Protein AF-A0A927LPN4-F1 (afdb_monomer_lite)

Sequence (114 aa):
MASPREDLLEKALLQQLHPLIQSTLQSIYQESLSQYDCAHILSINERITSSNQDIKASPVDAIHGQAYFELIVGVRRSGGEYIELTFINDTASGQYDLKTYKQSMAP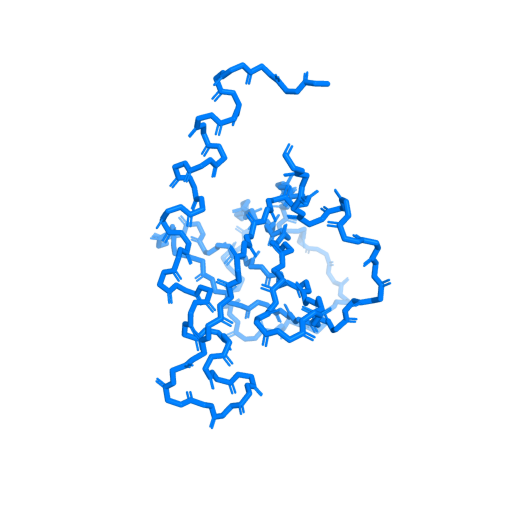KELFCPE

Secondary structure (DSSP, 8-state):
---HHHHHHHHHHHHHHHHHHHHHHHHHHT-SS--EEEEEEEEEEEEE----S-S---SS---TT-EEEEEEEEEEETTS-EEEEEEEE-TTT--EEEEEEEEE---HHHH---

Radius of gyration: 15.28 Å; chains: 1; bounding box: 44×24×36 Å

Foldseek 3Di:
DDDPVVVVVFVVVCVVCVVVVQVVQCVVVVHPGWDFPFKGWLDKDKDWDDPDDDDDDDPPDPPHGDIKIWTWMWTHTPVGWIKIWIWIDDPVVRDIDTPDMDTDPDDPCSTDND

Structure (mmCIF, N/CA/C/O backbone):
data_AF-A0A927LPN4-F1
#
_entry.id   AF-A0A927LPN4-F1
#
loop_
_atom_site.group_PDB
_atom_site.id
_atom_site.type_symbol
_atom_site.label_atom_id
_atom_site.label_alt_id
_atom_site.label_comp_id
_atom_site.label_asym_id
_atom_site.label_entity_id
_atom_site.label_seq_id
_atom_site.pdbx_PDB_ins_code
_atom_site.Cartn_x
_atom_site.Cartn_y
_atom_site.Cartn_z
_atom_site.occupancy
_atom_site.B_iso_or_equiv
_atom_site.auth_seq_id
_atom_site.auth_comp_id
_atom_site.auth_asym_id
_atom_site.auth_atom_id
_atom_site.pdbx_PDB_model_num
ATOM 1 N N . MET A 1 1 ? -9.611 11.405 -14.741 1.00 51.97 1 MET A N 1
ATOM 2 C CA . MET A 1 1 ? -10.161 10.037 -14.752 1.00 51.97 1 MET A CA 1
ATOM 3 C C . MET A 1 1 ? -9.103 9.164 -15.389 1.00 51.97 1 MET A C 1
ATOM 5 O O . MET A 1 1 ? -8.718 9.467 -16.514 1.00 51.97 1 MET A O 1
ATOM 9 N N . ALA A 1 2 ? -8.554 8.214 -14.632 1.00 63.06 2 ALA A N 1
ATOM 10 C CA . ALA A 1 2 ? -7.564 7.273 -15.142 1.00 63.06 2 ALA A CA 1
ATOM 11 C C . ALA A 1 2 ? -8.184 6.417 -16.256 1.00 63.06 2 ALA A C 1
ATOM 13 O O . ALA A 1 2 ? -9.405 6.259 -16.339 1.00 63.06 2 ALA A O 1
ATOM 14 N N . SER A 1 3 ? -7.356 5.919 -17.167 1.00 83.50 3 SER A N 1
ATOM 15 C CA . SER A 1 3 ? -7.813 4.980 -18.183 1.00 83.50 3 SER A CA 1
A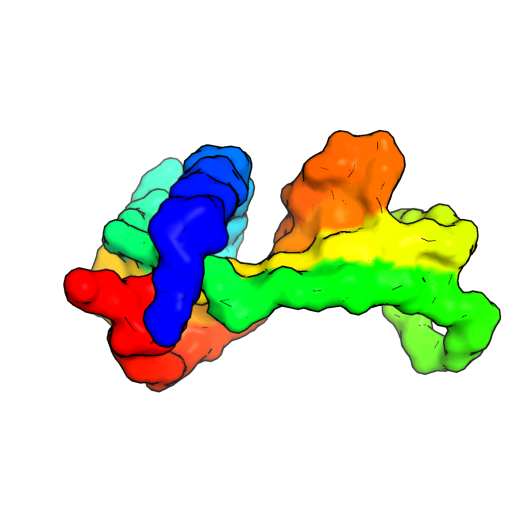TOM 16 C C . SER A 1 3 ? -8.172 3.632 -17.535 1.00 83.50 3 SER A C 1
ATOM 18 O O . SER A 1 3 ? -7.535 3.234 -16.560 1.00 83.50 3 SER A O 1
ATOM 20 N N . PRO A 1 4 ? -9.101 2.847 -18.115 1.00 85.25 4 PRO A N 1
ATOM 21 C CA . PRO A 1 4 ? -9.446 1.518 -17.595 1.00 85.25 4 PRO A CA 1
ATOM 22 C C . PRO A 1 4 ? -8.240 0.580 -17.427 1.00 85.25 4 PRO A C 1
ATOM 24 O O . PRO A 1 4 ? -8.261 -0.345 -16.620 1.00 85.25 4 PRO A O 1
ATOM 27 N N . ARG A 1 5 ? -7.175 0.805 -18.207 1.00 86.62 5 ARG A N 1
ATOM 28 C CA . ARG A 1 5 ? -5.915 0.069 -18.096 1.00 86.62 5 ARG A CA 1
ATOM 29 C C . ARG A 1 5 ? -5.135 0.459 -16.842 1.00 86.62 5 ARG A C 1
ATOM 31 O O . ARG A 1 5 ? -4.594 -0.424 -16.188 1.00 86.62 5 ARG A O 1
ATOM 38 N N . GLU A 1 6 ? -5.050 1.748 -16.534 1.00 84.56 6 GLU A N 1
ATOM 39 C CA . GLU A 1 6 ? -4.363 2.246 -15.338 1.00 84.56 6 GLU A CA 1
ATOM 40 C C . GLU A 1 6 ? -5.072 1.770 -14.069 1.00 84.56 6 GLU A C 1
ATOM 42 O O . GLU A 1 6 ? -4.401 1.267 -13.176 1.00 84.56 6 GLU A O 1
ATOM 47 N N . ASP A 1 7 ? -6.409 1.774 -14.046 1.00 85.69 7 ASP A N 1
ATOM 48 C CA . ASP A 1 7 ? -7.186 1.231 -12.920 1.00 85.69 7 ASP A CA 1
ATOM 49 C C . ASP A 1 7 ? -6.910 -0.263 -12.685 1.00 85.69 7 ASP A C 1
ATOM 51 O O . ASP A 1 7 ? -6.802 -0.727 -11.548 1.00 85.69 7 ASP A O 1
ATOM 55 N N . LEU A 1 8 ? -6.807 -1.051 -13.761 1.00 88.31 8 LEU A N 1
ATOM 56 C CA . LEU A 1 8 ? -6.480 -2.476 -13.665 1.00 88.31 8 LEU A CA 1
ATOM 57 C C . LEU A 1 8 ? -5.052 -2.699 -13.161 1.00 88.31 8 LEU A C 1
ATOM 59 O O . LEU A 1 8 ? -4.830 -3.601 -12.354 1.00 88.31 8 LEU A O 1
ATOM 63 N N . LEU A 1 9 ? -4.098 -1.884 -13.620 1.00 89.38 9 LEU A N 1
ATOM 64 C CA . LEU A 1 9 ? -2.709 -1.946 -13.166 1.00 89.38 9 LEU A CA 1
ATOM 65 C C . LEU A 1 9 ? -2.593 -1.568 -11.691 1.00 89.38 9 LEU A C 1
ATOM 67 O O . LEU A 1 9 ? -1.919 -2.267 -10.939 1.00 89.38 9 LEU A O 1
ATOM 71 N N . GLU A 1 10 ? -3.288 -0.515 -11.266 1.00 89.31 10 GLU A N 1
ATOM 72 C CA . GLU A 1 10 ? -3.307 -0.093 -9.871 1.00 89.31 10 GLU A CA 1
ATOM 73 C C . GLU A 1 10 ? -3.892 -1.186 -8.970 1.00 89.31 10 GLU A C 1
ATOM 75 O O . GLU A 1 10 ? -3.276 -1.569 -7.976 1.00 89.31 10 GLU A O 1
ATOM 80 N N . LYS A 1 11 ? -5.040 -1.765 -9.349 1.00 89.62 11 LYS A N 1
ATOM 81 C CA . LYS A 1 11 ? -5.662 -2.871 -8.606 1.00 89.62 11 LYS A CA 1
ATOM 82 C C . LYS A 1 11 ? -4.752 -4.092 -8.519 1.00 89.62 11 LYS A C 1
ATOM 84 O O . LYS A 1 11 ? -4.659 -4.693 -7.452 1.00 89.62 11 LYS A O 1
ATOM 89 N N . ALA A 1 12 ? -4.075 -4.452 -9.608 1.00 91.12 12 ALA A N 1
ATOM 90 C CA . ALA A 1 12 ? -3.123 -5.561 -9.612 1.00 91.12 12 ALA A CA 1
ATOM 91 C C . ALA A 1 12 ? -1.931 -5.288 -8.679 1.00 91.12 12 ALA A C 1
ATOM 93 O O . ALA A 1 12 ? -1.523 -6.168 -7.921 1.00 91.12 12 ALA A O 1
ATOM 94 N N . LEU A 1 13 ? -1.411 -4.059 -8.679 1.00 90.19 13 LEU A N 1
ATOM 95 C CA . LEU A 1 13 ? -0.313 -3.660 -7.803 1.00 90.19 13 LEU A CA 1
ATOM 96 C C . LEU A 1 13 ? -0.740 -3.642 -6.328 1.00 90.19 13 LEU A C 1
ATOM 98 O O . LEU A 1 13 ? -0.034 -4.172 -5.474 1.00 90.19 13 LEU A O 1
ATOM 102 N N . LEU A 1 14 ? -1.934 -3.134 -6.018 1.00 91.81 14 LEU A N 1
ATOM 103 C CA . LEU A 1 14 ? -2.501 -3.191 -4.668 1.00 91.81 14 LEU A CA 1
ATOM 104 C C . LEU A 1 14 ? -2.742 -4.629 -4.193 1.00 91.81 14 LEU A C 1
ATOM 106 O O . LEU A 1 14 ? -2.524 -4.922 -3.020 1.00 91.81 14 LEU A O 1
ATOM 110 N N . GLN A 1 15 ? -3.145 -5.541 -5.084 1.00 91.44 15 GLN A N 1
ATOM 111 C CA . GLN A 1 15 ? -3.250 -6.968 -4.763 1.00 91.44 15 GLN A CA 1
ATOM 112 C C . GLN A 1 15 ? -1.891 -7.571 -4.392 1.00 91.44 15 GLN A C 1
ATOM 114 O O . GLN A 1 15 ? -1.813 -8.347 -3.442 1.00 91.44 15 GLN A O 1
ATOM 119 N N . GLN A 1 16 ? -0.818 -7.193 -5.093 1.00 90.31 16 GLN A N 1
ATOM 120 C CA . GLN A 1 16 ? 0.541 -7.625 -4.750 1.00 90.31 16 GLN A CA 1
ATOM 121 C C . GLN A 1 16 ? 1.026 -7.025 -3.424 1.00 90.31 16 GLN A C 1
ATOM 123 O O . GLN A 1 16 ? 1.671 -7.717 -2.640 1.00 90.31 16 GLN A O 1
ATOM 128 N N . LEU A 1 17 ? 0.686 -5.763 -3.145 1.00 91.00 17 LEU A N 1
ATOM 129 C CA . LEU A 1 17 ? 1.059 -5.069 -1.908 1.00 91.00 17 LEU A CA 1
ATOM 130 C C . LEU A 1 17 ? 0.199 -5.471 -0.701 1.00 91.00 17 LEU A C 1
ATOM 132 O O . LEU A 1 17 ? 0.582 -5.175 0.428 1.00 91.00 17 LEU A O 1
ATOM 136 N N . HIS A 1 18 ? -0.934 -6.152 -0.898 1.00 91.00 18 HIS A N 1
ATOM 137 C CA . HIS A 1 18 ? -1.880 -6.491 0.171 1.00 91.00 18 HIS A CA 1
ATOM 138 C C . HIS A 1 18 ? -1.228 -7.161 1.397 1.00 91.00 18 HIS A C 1
ATOM 140 O O . HIS A 1 18 ? -1.431 -6.656 2.505 1.00 91.00 18 HIS A O 1
ATOM 146 N N . PRO A 1 19 ? -0.392 -8.213 1.254 1.00 91.38 19 PRO A N 1
ATOM 147 C CA . PRO A 1 19 ? 0.244 -8.848 2.408 1.00 91.38 19 PRO A CA 1
ATOM 148 C C . PRO A 1 19 ? 1.213 -7.908 3.137 1.00 91.38 19 PRO A C 1
ATOM 150 O O . PRO A 1 19 ? 1.309 -7.947 4.361 1.00 91.38 19 PRO A O 1
ATOM 153 N N . LEU A 1 20 ? 1.904 -7.041 2.390 1.00 91.75 20 LEU A N 1
ATOM 154 C CA . LEU A 1 20 ? 2.844 -6.064 2.937 1.00 91.75 20 LEU A CA 1
ATOM 155 C C . LEU A 1 20 ? 2.121 -4.939 3.687 1.00 91.75 20 LEU A C 1
ATOM 157 O O . LEU A 1 20 ? 2.560 -4.522 4.757 1.00 91.75 20 LEU A O 1
ATOM 161 N N . ILE A 1 21 ? 0.994 -4.459 3.156 1.00 92.25 21 ILE A N 1
ATOM 162 C CA . ILE A 1 21 ? 0.143 -3.473 3.831 1.00 92.25 21 ILE A CA 1
ATOM 163 C C . ILE A 1 21 ? -0.389 -4.073 5.135 1.00 92.25 21 ILE A C 1
ATOM 165 O O . ILE A 1 21 ? -0.295 -3.435 6.181 1.00 92.25 21 ILE A O 1
ATOM 169 N N . GLN A 1 22 ? -0.895 -5.309 5.101 1.00 92.06 22 GLN A N 1
ATOM 170 C CA . GLN A 1 22 ? -1.391 -5.988 6.300 1.00 92.06 22 GLN A CA 1
ATOM 171 C C . GLN A 1 22 ? -0.303 -6.155 7.363 1.00 92.06 22 GLN A C 1
ATOM 173 O O . GLN A 1 22 ? -0.525 -5.762 8.508 1.00 92.06 22 GLN A O 1
ATOM 178 N N . SER A 1 23 ? 0.870 -6.685 7.002 1.00 91.19 23 SER A N 1
ATOM 179 C CA . SER A 1 23 ? 1.971 -6.878 7.956 1.00 91.19 23 SER A CA 1
ATOM 180 C C . SER A 1 23 ? 2.481 -5.550 8.523 1.00 91.19 23 SER A C 1
ATOM 182 O O . SER A 1 23 ? 2.748 -5.443 9.720 1.00 91.19 23 SER A O 1
ATOM 184 N N . THR A 1 24 ? 2.530 -4.506 7.691 1.00 91.88 24 THR A N 1
ATOM 185 C CA . THR A 1 24 ? 2.885 -3.146 8.108 1.00 91.88 24 THR A CA 1
ATOM 186 C C . THR A 1 24 ? 1.908 -2.611 9.150 1.00 91.88 24 THR A C 1
ATOM 188 O O . THR A 1 24 ? 2.333 -2.127 10.198 1.00 91.88 24 THR A O 1
ATOM 191 N N . LEU A 1 25 ? 0.600 -2.720 8.906 1.00 91.31 25 LEU A N 1
ATOM 192 C CA . LEU A 1 25 ? -0.410 -2.256 9.857 1.00 91.31 25 LEU A CA 1
ATOM 193 C C . LEU A 1 25 ? -0.350 -3.044 11.170 1.00 91.31 25 LEU A C 1
ATOM 195 O O . LEU A 1 25 ? -0.351 -2.431 12.235 1.00 91.31 25 LEU A O 1
ATOM 199 N N . GLN A 1 26 ? -0.210 -4.371 11.100 1.00 91.88 26 GLN A N 1
ATOM 200 C CA . GLN A 1 26 ? -0.041 -5.216 12.286 1.00 91.88 26 GLN A CA 1
ATOM 201 C C . GLN A 1 26 ? 1.163 -4.766 13.119 1.00 91.88 26 GLN A C 1
ATOM 203 O O . GLN A 1 26 ? 1.064 -4.646 14.339 1.00 91.88 26 GLN A O 1
ATOM 208 N N . SER A 1 27 ? 2.283 -4.450 12.461 1.00 90.94 27 SER A N 1
ATOM 209 C CA . SER A 1 27 ? 3.489 -3.964 13.131 1.00 90.94 27 SER A CA 1
ATOM 210 C C . SER A 1 27 ? 3.319 -2.568 13.736 1.00 90.94 27 SER A C 1
ATOM 212 O O . SER A 1 27 ? 3.811 -2.330 14.836 1.00 90.94 27 SER A O 1
ATOM 214 N N . ILE A 1 28 ? 2.659 -1.638 13.037 1.00 90.38 28 ILE A N 1
ATOM 215 C CA . ILE A 1 28 ? 2.470 -0.253 13.503 1.00 90.38 28 ILE A CA 1
ATOM 216 C C . ILE A 1 28 ? 1.524 -0.207 14.706 1.00 90.38 28 ILE A C 1
ATOM 218 O O . ILE A 1 28 ? 1.792 0.501 15.676 1.00 90.38 28 ILE A O 1
ATOM 222 N N . TYR A 1 29 ? 0.425 -0.958 14.646 1.00 88.50 29 TYR A N 1
ATOM 223 C CA . TYR A 1 29 ? -0.633 -0.922 15.657 1.00 88.50 29 TYR A CA 1
ATOM 224 C C . TYR A 1 29 ? -0.510 -2.019 16.719 1.00 88.50 29 TYR A C 1
ATOM 226 O O . TYR A 1 29 ? -1.270 -2.010 17.682 1.00 88.50 29 TYR A O 1
ATOM 234 N N . GLN A 1 30 ? 0.461 -2.928 16.582 1.00 88.56 30 GLN A N 1
ATOM 235 C CA . GLN A 1 30 ? 0.671 -4.072 17.479 1.00 88.56 30 GLN A CA 1
ATOM 236 C C . GLN A 1 30 ? -0.575 -4.968 17.601 1.00 88.56 30 GLN A C 1
ATOM 238 O O . GLN A 1 30 ? -0.904 -5.482 18.670 1.00 88.56 30 GLN A O 1
ATOM 243 N N . GLU A 1 31 ? -1.273 -5.165 16.484 1.00 86.56 31 GLU A N 1
ATOM 244 C CA . GLU A 1 31 ? -2.498 -5.961 16.397 1.00 86.56 31 GLU A CA 1
ATOM 245 C C . GLU A 1 31 ? -2.233 -7.288 15.678 1.00 86.56 31 GLU A C 1
ATOM 247 O O . GLU A 1 31 ? -1.466 -7.352 14.720 1.00 86.56 31 GLU A O 1
ATOM 252 N N . SER A 1 32 ? -2.916 -8.360 16.092 1.00 74.50 32 SER A N 1
ATOM 253 C CA . SER A 1 32 ? -2.825 -9.668 15.423 1.00 74.50 32 SER A CA 1
ATOM 254 C C . SER A 1 32 ? -3.584 -9.720 14.093 1.00 74.50 32 SER A C 1
ATOM 256 O O . SER A 1 32 ? -3.250 -10.516 13.218 1.00 74.50 32 SER A O 1
ATOM 258 N N . LEU A 1 33 ? -4.610 -8.879 13.934 1.00 73.31 33 LEU A N 1
ATOM 259 C CA . LEU A 1 33 ? -5.472 -8.808 12.755 1.00 73.31 33 LEU A CA 1
ATOM 260 C C . LEU A 1 33 ? -5.818 -7.348 12.454 1.00 73.31 33 LEU A C 1
ATOM 262 O O . LEU A 1 33 ? -6.918 -6.887 12.757 1.00 73.31 33 LEU A O 1
ATOM 266 N N . SER A 1 34 ? -4.885 -6.617 11.846 1.00 78.25 34 SER A N 1
ATOM 267 C CA . SER A 1 34 ? -5.197 -5.284 11.337 1.00 78.25 34 SER A CA 1
ATOM 268 C C . SER A 1 34 ? -6.068 -5.378 10.089 1.00 78.25 34 SER A C 1
ATOM 270 O O . SER A 1 34 ? -5.708 -6.015 9.098 1.00 78.25 34 SER A O 1
ATOM 272 N N . GLN A 1 35 ? -7.224 -4.725 10.154 1.00 81.25 35 GLN A N 1
ATOM 273 C CA . GLN A 1 35 ? -8.163 -4.603 9.047 1.00 81.25 35 GLN A CA 1
ATOM 274 C C . GLN A 1 35 ? -8.086 -3.197 8.457 1.00 81.25 35 GLN A C 1
ATOM 276 O O . GLN A 1 35 ? -7.854 -2.207 9.158 1.00 81.25 35 GLN A O 1
ATOM 281 N N . TYR A 1 36 ? -8.278 -3.122 7.148 1.00 87.56 36 TYR A N 1
ATOM 282 C CA . TYR A 1 36 ? -8.421 -1.871 6.432 1.00 87.56 36 TYR A CA 1
ATOM 283 C C . TYR A 1 36 ? -9.538 -2.021 5.405 1.00 87.56 36 TYR A C 1
ATOM 285 O O . TYR A 1 36 ? -9.713 -3.089 4.820 1.00 87.56 36 TYR A O 1
ATOM 293 N N . ASP A 1 37 ? -10.307 -0.957 5.205 1.00 87.19 37 ASP A N 1
ATOM 294 C CA . ASP A 1 37 ? -11.487 -1.001 4.342 1.00 87.19 37 ASP A CA 1
ATOM 295 C C . ASP A 1 37 ? -11.098 -0.867 2.866 1.00 87.19 37 ASP A C 1
ATOM 297 O O . ASP A 1 37 ? -11.774 -1.389 1.982 1.00 87.19 37 ASP A O 1
ATOM 301 N N . CYS A 1 38 ? -10.037 -0.106 2.593 1.00 87.69 38 CYS A N 1
ATOM 302 C CA . CYS A 1 38 ? -9.573 0.210 1.247 1.00 87.69 38 CYS A CA 1
ATOM 303 C C . CYS A 1 38 ? -8.159 0.805 1.268 1.00 87.69 38 CYS A C 1
ATOM 305 O O . CYS A 1 38 ? -7.697 1.339 2.283 1.00 87.69 38 CYS A O 1
ATOM 307 N N . ALA A 1 39 ? -7.485 0.694 0.127 1.00 90.19 39 ALA A N 1
ATOM 308 C CA . ALA A 1 39 ? -6.179 1.276 -0.133 1.00 90.19 39 ALA A CA 1
ATOM 309 C C . ALA A 1 39 ? -6.141 1.823 -1.566 1.00 90.19 39 ALA A C 1
ATOM 311 O O . ALA A 1 39 ? -6.803 1.266 -2.442 1.00 90.19 39 ALA A O 1
ATOM 312 N N . HIS A 1 40 ? -5.363 2.878 -1.791 1.00 91.38 40 HIS A N 1
ATOM 313 C CA . HIS A 1 40 ? -5.193 3.523 -3.094 1.00 91.38 40 HIS A CA 1
ATOM 314 C C . HIS A 1 40 ? -3.757 4.005 -3.261 1.00 91.38 40 HIS A C 1
ATOM 316 O O . HIS A 1 40 ? -3.100 4.395 -2.288 1.00 91.38 40 HIS A O 1
ATOM 322 N N . ILE A 1 41 ? -3.256 3.969 -4.492 1.00 91.06 41 ILE A N 1
ATOM 323 C CA . ILE A 1 41 ? -1.913 4.453 -4.792 1.00 91.06 41 ILE A CA 1
ATOM 324 C C . ILE A 1 41 ? -1.974 5.965 -4.990 1.00 91.06 41 ILE A C 1
ATOM 326 O O . ILE A 1 41 ? -2.428 6.460 -6.015 1.00 91.06 41 ILE A O 1
ATOM 330 N N . LEU A 1 42 ? -1.473 6.711 -4.005 1.00 89.81 42 LEU A N 1
ATOM 331 C CA . LEU A 1 42 ? -1.441 8.174 -4.049 1.00 89.81 42 LEU A CA 1
ATOM 332 C C . LEU A 1 42 ? -0.340 8.691 -4.975 1.00 89.81 42 LEU A C 1
ATOM 334 O O . LEU A 1 42 ? -0.462 9.763 -5.564 1.00 89.81 42 LEU A O 1
ATOM 338 N N . SER A 1 43 ? 0.778 7.967 -5.055 1.00 88.69 43 SER A N 1
ATOM 339 C CA . SER A 1 43 ? 1.918 8.372 -5.870 1.00 88.69 43 SER A CA 1
ATOM 340 C C . SER A 1 43 ? 2.844 7.199 -6.170 1.00 88.69 43 SER A C 1
ATOM 342 O O . SER A 1 43 ? 3.114 6.376 -5.294 1.00 88.69 43 SER A O 1
ATOM 344 N N . ILE A 1 44 ? 3.371 7.168 -7.394 1.00 88.81 44 ILE A N 1
ATOM 345 C CA . ILE A 1 44 ? 4.472 6.297 -7.811 1.00 88.81 44 ILE A CA 1
ATOM 346 C C . ILE A 1 44 ? 5.569 7.213 -8.344 1.00 88.81 44 ILE A C 1
ATOM 348 O O . ILE A 1 44 ? 5.356 7.923 -9.324 1.00 88.81 44 ILE A O 1
ATOM 352 N N . ASN A 1 45 ? 6.733 7.211 -7.699 1.00 87.00 45 ASN A N 1
ATOM 353 C CA . ASN A 1 45 ? 7.873 8.029 -8.096 1.00 87.00 45 ASN A CA 1
ATOM 354 C C . ASN A 1 45 ? 9.075 7.140 -8.378 1.00 87.00 45 ASN A C 1
ATOM 356 O O . ASN A 1 45 ? 9.520 6.406 -7.501 1.00 87.00 45 ASN A O 1
ATOM 360 N N . GLU A 1 46 ? 9.652 7.256 -9.566 1.00 83.31 46 GLU A N 1
ATOM 361 C CA . GLU A 1 46 ? 10.992 6.739 -9.816 1.00 83.31 46 GLU A CA 1
ATOM 362 C C . GLU A 1 46 ? 12.023 7.697 -9.202 1.00 83.31 46 GLU A C 1
ATOM 364 O O . GLU A 1 46 ? 11.938 8.922 -9.331 1.00 83.31 46 GLU A O 1
ATOM 369 N N . ARG A 1 47 ? 12.996 7.139 -8.493 1.00 80.69 47 ARG A N 1
ATOM 370 C CA . ARG A 1 47 ? 14.083 7.853 -7.833 1.00 80.69 47 ARG A CA 1
ATOM 371 C C . ARG A 1 47 ? 15.404 7.231 -8.252 1.00 80.69 47 ARG A C 1
ATOM 373 O O . ARG A 1 47 ? 15.494 6.031 -8.467 1.00 80.69 47 ARG A O 1
ATOM 380 N N . ILE A 1 48 ? 16.445 8.052 -8.322 1.00 70.06 48 ILE A N 1
ATOM 381 C CA . ILE A 1 48 ? 17.805 7.612 -8.639 1.00 70.06 48 ILE A CA 1
ATOM 382 C C . ILE A 1 48 ? 18.688 7.970 -7.450 1.00 70.06 48 ILE A C 1
ATOM 384 O O . ILE A 1 48 ? 18.612 9.083 -6.923 1.00 70.06 48 ILE A O 1
ATOM 388 N N . THR A 1 49 ? 19.515 7.027 -7.008 1.00 64.19 49 THR A N 1
ATOM 389 C CA . THR A 1 49 ? 20.518 7.287 -5.973 1.00 64.19 49 THR A CA 1
ATOM 390 C C . THR A 1 49 ? 21.625 8.184 -6.546 1.00 64.19 49 THR A C 1
ATOM 392 O O . THR A 1 49 ? 22.525 7.730 -7.249 1.00 64.19 49 THR A O 1
ATOM 395 N N . SER A 1 50 ? 21.542 9.496 -6.302 1.00 52.47 50 SER A N 1
ATOM 396 C CA . SER A 1 50 ? 22.576 10.453 -6.724 1.00 52.47 50 SER A CA 1
ATOM 397 C C . SER A 1 50 ? 23.849 10.299 -5.889 1.00 52.47 50 SER A C 1
ATOM 399 O O . SER A 1 50 ? 23.801 10.240 -4.664 1.00 52.47 50 SER A O 1
ATOM 401 N N . SER A 1 51 ? 25.001 10.296 -6.559 1.00 48.09 51 SER A N 1
ATOM 402 C CA . SER A 1 51 ? 26.324 10.001 -5.988 1.00 48.09 51 SER A CA 1
ATOM 403 C C . SER A 1 51 ? 26.955 11.109 -5.119 1.00 48.09 51 SER A C 1
ATOM 405 O O . SER A 1 51 ? 28.145 11.023 -4.825 1.00 48.09 51 SER A O 1
ATOM 407 N N . ASN A 1 52 ? 26.226 12.147 -4.700 1.00 39.84 52 ASN A N 1
ATOM 408 C CA . ASN A 1 52 ? 26.827 13.288 -4.001 1.00 39.84 52 ASN A CA 1
ATOM 409 C C . ASN A 1 52 ? 26.312 13.429 -2.566 1.00 39.84 52 ASN A C 1
ATOM 411 O O . ASN A 1 52 ? 25.136 13.697 -2.355 1.00 39.84 52 ASN A O 1
ATOM 415 N N . GLN A 1 53 ? 27.253 13.212 -1.640 1.00 45.28 53 GLN A N 1
ATOM 416 C CA . GLN A 1 53 ? 27.467 13.844 -0.330 1.00 45.28 53 GLN A CA 1
ATOM 417 C C . GLN A 1 53 ? 26.243 14.490 0.362 1.00 45.28 53 GLN A C 1
ATOM 419 O O . GLN A 1 53 ? 25.588 15.361 -0.195 1.00 45.28 53 GLN A O 1
ATOM 424 N N . ASP A 1 54 ? 26.055 14.127 1.640 1.00 39.75 54 ASP A N 1
ATOM 425 C CA . ASP A 1 54 ? 25.296 14.851 2.685 1.00 39.75 54 ASP A CA 1
ATOM 426 C C . ASP A 1 54 ? 23.883 14.408 3.121 1.00 39.75 54 ASP A C 1
ATOM 428 O O . ASP A 1 54 ? 23.183 15.166 3.789 1.00 39.75 54 ASP A O 1
ATOM 432 N N . ILE A 1 55 ? 23.459 13.156 2.913 1.00 41.75 55 ILE A N 1
ATOM 433 C CA . ILE A 1 55 ? 22.288 12.638 3.651 1.00 41.75 55 ILE A CA 1
ATOM 434 C C . ILE A 1 55 ? 22.616 11.283 4.267 1.00 41.75 55 ILE A C 1
ATOM 436 O O . ILE A 1 55 ? 22.931 10.332 3.559 1.00 41.75 55 ILE A O 1
ATOM 440 N N . LYS A 1 56 ? 22.560 11.233 5.608 1.00 41.12 56 LYS A N 1
ATOM 441 C CA . LYS A 1 56 ? 22.708 10.044 6.461 1.00 41.12 56 LYS A CA 1
ATOM 442 C C . LYS A 1 56 ? 22.074 8.824 5.789 1.00 41.12 56 LYS A C 1
ATOM 444 O O . LYS A 1 56 ? 20.851 8.696 5.769 1.00 41.12 56 LYS A O 1
ATOM 449 N N . ALA A 1 57 ? 22.919 7.961 5.233 1.00 40.47 57 ALA A N 1
ATOM 450 C CA . ALA A 1 57 ? 22.499 6.716 4.618 1.00 40.47 57 ALA A CA 1
ATOM 451 C C . ALA A 1 57 ? 21.804 5.857 5.683 1.00 40.47 57 ALA A C 1
ATOM 453 O O . ALA A 1 57 ? 22.397 5.529 6.712 1.00 40.47 57 ALA A O 1
ATOM 454 N N . SER A 1 58 ? 20.528 5.551 5.453 1.00 42.03 58 SER A N 1
ATOM 455 C CA . SER A 1 58 ? 19.834 4.497 6.192 1.00 42.03 58 SER A CA 1
ATOM 456 C C . SER A 1 58 ? 20.389 3.148 5.710 1.00 42.03 58 SER A C 1
ATOM 458 O O . SER A 1 58 ? 20.735 3.045 4.533 1.00 42.03 58 SER A O 1
ATOM 460 N N . PRO A 1 59 ? 20.515 2.134 6.581 1.00 43.72 59 PRO A N 1
ATOM 461 C CA . PRO A 1 59 ? 21.365 0.959 6.376 1.00 43.72 59 PRO A CA 1
ATOM 462 C C . PRO A 1 59 ? 20.705 -0.117 5.498 1.00 43.72 59 PRO A C 1
ATOM 464 O O . PRO A 1 59 ? 20.710 -1.295 5.841 1.00 43.72 59 PRO A O 1
ATOM 467 N N . VAL A 1 60 ? 20.106 0.288 4.380 1.00 44.91 60 VAL A N 1
ATOM 468 C CA . VAL A 1 60 ? 19.731 -0.623 3.297 1.00 44.91 60 VAL A CA 1
ATOM 469 C C . VAL A 1 60 ? 20.618 -0.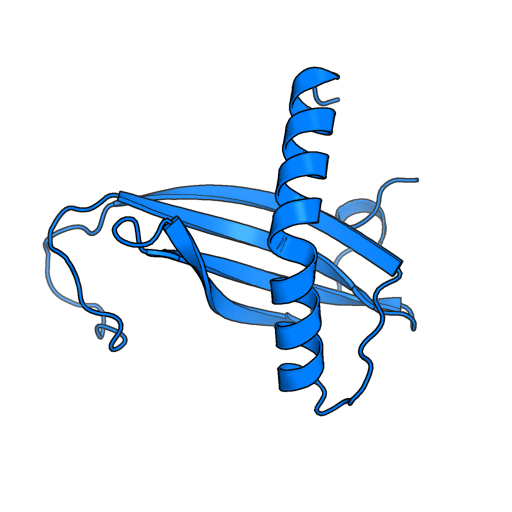224 2.131 1.00 44.91 60 VAL A C 1
ATOM 471 O O . VAL A 1 60 ? 20.481 0.863 1.573 1.00 44.91 60 VAL A O 1
ATOM 474 N N . ASP A 1 61 ? 21.641 -1.042 1.921 1.00 41.88 61 ASP A N 1
ATOM 475 C CA . ASP A 1 61 ? 22.858 -0.728 1.193 1.00 41.88 61 ASP A CA 1
ATOM 476 C C . ASP A 1 61 ? 22.624 -0.041 -0.153 1.00 41.88 61 ASP A C 1
ATOM 478 O O . ASP A 1 61 ? 21.932 -0.526 -1.047 1.00 41.88 61 ASP A O 1
ATOM 482 N N . ALA A 1 62 ? 23.281 1.107 -0.295 1.00 43.44 62 ALA A N 1
ATOM 483 C CA . ALA A 1 62 ? 23.390 1.849 -1.532 1.00 43.44 62 ALA A CA 1
ATOM 484 C C . ALA A 1 62 ? 24.137 1.014 -2.585 1.00 43.44 62 ALA A C 1
ATOM 486 O O . ALA A 1 62 ? 25.365 1.075 -2.710 1.00 43.44 62 ALA A O 1
ATOM 487 N N . ILE A 1 63 ? 23.390 0.271 -3.402 1.00 47.62 63 ILE A N 1
ATOM 488 C CA . ILE A 1 63 ? 23.884 -0.168 -4.703 1.00 47.62 63 ILE A CA 1
ATOM 489 C C . ILE A 1 63 ? 23.906 1.074 -5.604 1.00 47.62 63 ILE A C 1
ATOM 491 O O . ILE A 1 63 ? 22.908 1.498 -6.182 1.00 47.62 63 ILE A O 1
ATOM 495 N N . HIS A 1 64 ? 25.074 1.711 -5.615 1.00 49.16 64 HIS A N 1
ATOM 496 C CA . HIS A 1 64 ? 25.431 2.919 -6.349 1.00 49.16 64 HIS A CA 1
ATOM 497 C C . HIS A 1 64 ? 24.768 3.003 -7.739 1.00 49.16 64 HIS A C 1
ATOM 499 O O . HIS A 1 64 ? 25.010 2.159 -8.600 1.00 49.16 64 HIS A O 1
ATOM 505 N N . GLY A 1 65 ? 23.969 4.050 -7.973 1.00 52.16 65 GLY A N 1
ATOM 506 C CA . GLY A 1 65 ? 23.420 4.376 -9.292 1.00 52.16 65 GLY A CA 1
ATOM 507 C C . GLY A 1 65 ? 22.198 3.562 -9.721 1.00 52.16 65 GLY A C 1
ATOM 508 O O . GLY A 1 65 ? 21.773 3.695 -10.868 1.00 52.16 65 GLY A O 1
ATOM 509 N N . GLN A 1 66 ? 21.615 2.740 -8.843 1.00 64.75 66 GLN A N 1
ATOM 510 C CA . GLN A 1 66 ? 20.377 2.038 -9.169 1.00 64.75 66 GLN A CA 1
ATOM 511 C C . GLN A 1 66 ? 19.149 2.929 -8.950 1.00 64.75 66 GLN A C 1
ATOM 513 O O . GLN A 1 66 ? 19.053 3.675 -7.965 1.00 64.75 66 GLN A O 1
ATOM 518 N N . ALA A 1 67 ? 18.232 2.872 -9.919 1.00 73.00 67 ALA A N 1
ATOM 519 C CA . ALA A 1 67 ? 16.898 3.437 -9.793 1.00 73.00 67 ALA A CA 1
ATOM 520 C C . ALA A 1 67 ? 16.100 2.623 -8.764 1.00 73.00 67 ALA A C 1
ATOM 522 O O . ALA A 1 67 ? 16.304 1.418 -8.639 1.00 73.00 67 ALA A O 1
ATOM 523 N N . TYR A 1 68 ? 15.202 3.266 -8.033 1.00 81.25 68 TYR A N 1
ATOM 524 C CA . TYR A 1 68 ? 14.213 2.620 -7.176 1.00 81.25 68 TYR A CA 1
ATOM 525 C C . TYR A 1 68 ? 12.875 3.339 -7.319 1.00 81.25 68 TYR A C 1
ATOM 527 O O . TYR A 1 68 ? 12.820 4.523 -7.642 1.00 81.25 68 TYR A O 1
ATOM 535 N N . PHE A 1 69 ? 11.785 2.633 -7.063 1.00 85.25 69 PHE A N 1
ATOM 536 C CA . PHE A 1 69 ? 10.448 3.194 -7.000 1.00 85.25 69 PHE A CA 1
ATOM 537 C C . PHE A 1 69 ? 10.076 3.468 -5.550 1.00 85.25 69 PHE A C 1
ATOM 539 O O . PHE A 1 69 ? 10.152 2.600 -4.683 1.00 85.25 69 PHE A O 1
ATOM 546 N N . GLU A 1 70 ? 9.647 4.696 -5.302 1.00 89.88 70 GLU A N 1
ATOM 547 C CA . GLU A 1 70 ? 8.987 5.126 -4.081 1.00 89.88 70 GLU A CA 1
ATOM 548 C C . GLU A 1 70 ? 7.481 5.155 -4.336 1.00 89.88 70 GLU A C 1
ATOM 550 O O . GLU A 1 70 ? 6.997 5.878 -5.210 1.00 89.88 70 GLU A O 1
ATOM 555 N N . LEU A 1 71 ? 6.744 4.356 -3.573 1.00 91.44 71 LEU A N 1
ATOM 556 C CA . LEU A 1 71 ? 5.312 4.178 -3.724 1.00 91.44 71 LEU A CA 1
ATOM 557 C C . LEU A 1 71 ? 4.610 4.641 -2.451 1.00 91.44 71 LEU A C 1
ATOM 559 O O . LEU A 1 71 ? 4.878 4.139 -1.361 1.00 91.44 71 LEU A O 1
ATOM 563 N N . ILE A 1 72 ? 3.716 5.617 -2.590 1.00 92.69 72 ILE A N 1
ATOM 564 C CA . ILE A 1 72 ? 2.915 6.135 -1.483 1.00 92.69 72 ILE A CA 1
ATOM 565 C C . ILE A 1 72 ? 1.534 5.499 -1.583 1.00 92.69 72 ILE A C 1
ATOM 567 O O . ILE A 1 72 ? 0.760 5.818 -2.487 1.00 92.69 72 ILE A O 1
ATOM 571 N N . VAL A 1 73 ? 1.232 4.597 -0.653 1.00 92.38 73 VAL A N 1
ATOM 572 C CA . VAL A 1 73 ? -0.088 3.982 -0.513 1.00 92.38 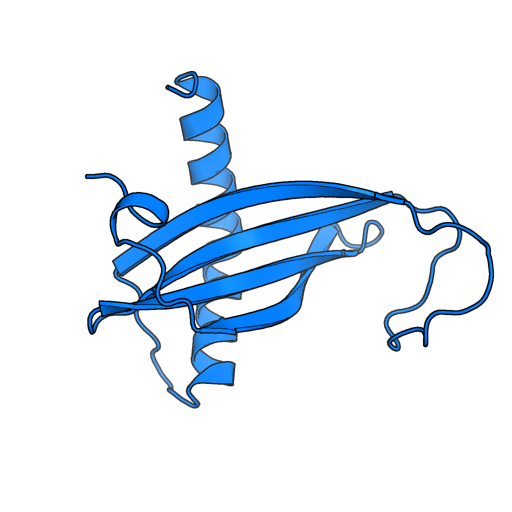73 VAL A CA 1
ATOM 573 C C . VAL A 1 73 ? -0.837 4.694 0.586 1.00 92.38 73 VAL A C 1
ATOM 575 O O . VAL A 1 73 ? -0.386 4.775 1.727 1.00 92.38 73 VAL A O 1
ATOM 578 N N . GLY A 1 74 ? -2.019 5.168 0.251 1.00 92.62 74 GLY A N 1
ATOM 579 C CA . GLY A 1 74 ? -2.967 5.628 1.230 1.00 92.62 74 GLY A CA 1
ATOM 580 C C . GLY A 1 74 ? -3.875 4.485 1.673 1.00 92.62 74 GLY A C 1
ATOM 581 O O . GLY A 1 74 ? -4.401 3.761 0.832 1.00 92.62 74 GLY A O 1
ATOM 582 N N . VAL A 1 75 ? -4.087 4.329 2.979 1.00 91.81 75 VAL A N 1
ATOM 583 C CA . VAL A 1 75 ? -4.906 3.255 3.553 1.00 91.81 75 VAL A CA 1
ATOM 584 C C . VAL A 1 75 ? -5.928 3.829 4.528 1.00 91.81 75 VAL A C 1
ATOM 586 O O . VAL A 1 75 ? -5.579 4.626 5.401 1.00 91.81 75 VAL A O 1
ATOM 589 N N . ARG A 1 76 ? -7.187 3.390 4.409 1.00 90.31 76 ARG A N 1
ATOM 590 C CA . ARG A 1 76 ? -8.244 3.679 5.387 1.00 90.31 76 ARG A CA 1
ATOM 591 C C . ARG A 1 76 ? -8.444 2.481 6.304 1.00 90.31 76 ARG A C 1
ATOM 593 O O . ARG A 1 76 ? -8.864 1.416 5.848 1.00 90.31 76 ARG A O 1
ATOM 600 N N . ARG A 1 77 ? -8.188 2.654 7.599 1.00 86.56 77 ARG A N 1
ATOM 601 C CA . ARG A 1 77 ? -8.455 1.622 8.608 1.00 86.56 77 ARG A CA 1
ATOM 602 C C . ARG A 1 77 ? -9.941 1.520 8.927 1.00 86.56 77 ARG A C 1
ATOM 604 O O . ARG A 1 77 ? -10.680 2.505 8.847 1.00 86.56 77 ARG A O 1
ATOM 611 N N . SER A 1 78 ? -10.341 0.340 9.390 1.00 75.94 78 SER A N 1
ATOM 612 C CA . SER A 1 78 ? -11.663 0.113 9.967 1.00 75.94 78 SER A CA 1
ATOM 613 C C . SER A 1 78 ? -11.774 0.909 11.274 1.00 75.94 78 SER A C 1
ATOM 615 O O . SER A 1 78 ? -11.141 0.585 12.273 1.00 75.94 78 SER A O 1
ATOM 617 N N . GLY A 1 79 ? -12.505 2.023 11.230 1.00 74.56 79 GLY A N 1
ATOM 618 C CA . GLY A 1 79 ? -12.524 3.045 12.288 1.00 74.56 79 GLY A CA 1
ATOM 619 C C . GLY A 1 79 ? -12.391 4.477 11.762 1.00 74.56 79 GLY A C 1
ATOM 620 O O . GLY A 1 79 ? -12.653 5.424 12.498 1.00 74.56 79 GLY A O 1
ATOM 621 N N . GLY A 1 80 ? -12.050 4.641 10.478 1.00 77.19 80 GLY A N 1
ATOM 622 C CA . GLY A 1 80 ? -12.014 5.943 9.806 1.00 77.19 80 GLY A CA 1
ATOM 623 C C . GLY A 1 80 ? -10.683 6.685 9.925 1.00 77.19 80 GLY A C 1
ATOM 624 O O . GLY A 1 80 ? -10.589 7.815 9.455 1.00 77.19 80 GLY A O 1
ATOM 625 N N . GLU A 1 81 ? -9.661 6.063 10.517 1.00 85.00 81 GLU A N 1
ATOM 626 C CA . GLU A 1 81 ? -8.293 6.585 10.498 1.00 85.00 81 GLU A CA 1
ATOM 627 C C . GLU A 1 81 ? -7.666 6.409 9.110 1.00 85.00 81 GLU A C 1
ATOM 629 O O . GLU A 1 81 ? -7.824 5.360 8.474 1.00 85.00 81 GLU A O 1
ATOM 634 N N . TYR A 1 82 ? -6.903 7.410 8.672 1.00 89.31 82 TYR A N 1
ATOM 635 C CA . TYR A 1 82 ? -6.138 7.355 7.431 1.00 89.31 82 TYR A CA 1
ATOM 636 C C . TYR A 1 82 ? -4.648 7.317 7.732 1.00 89.31 82 TYR A C 1
ATOM 638 O O . TYR A 1 82 ? -4.141 8.039 8.594 1.00 89.31 82 TYR A O 1
ATOM 646 N N . ILE A 1 83 ? -3.933 6.484 6.992 1.00 90.69 83 ILE A N 1
ATOM 647 C CA . ILE A 1 83 ? -2.487 6.355 7.095 1.00 90.69 83 ILE A CA 1
ATOM 648 C C . ILE A 1 83 ? -1.883 6.344 5.698 1.00 90.69 83 ILE A C 1
ATOM 650 O O . ILE A 1 83 ? -2.394 5.703 4.782 1.00 90.69 83 ILE A O 1
ATOM 654 N N . GLU A 1 84 ? -0.795 7.082 5.533 1.00 93.31 84 GLU A N 1
ATOM 655 C CA . GLU A 1 84 ? 0.025 7.043 4.331 1.00 93.31 84 GLU A CA 1
ATOM 656 C C . GLU A 1 84 ? 1.254 6.189 4.620 1.00 93.31 84 GLU A C 1
ATOM 658 O O . GLU A 1 84 ? 2.025 6.480 5.537 1.00 93.31 84 GLU A O 1
ATOM 663 N N . LEU A 1 85 ? 1.420 5.133 3.834 1.00 93.62 85 LEU A N 1
ATOM 664 C CA . LEU A 1 85 ? 2.544 4.213 3.870 1.00 93.62 85 LEU A CA 1
ATOM 665 C C . LEU A 1 85 ? 3.454 4.532 2.689 1.00 93.62 85 LEU A C 1
ATOM 667 O O . LEU A 1 85 ? 3.006 4.570 1.547 1.00 93.62 85 LEU A O 1
ATOM 671 N N . THR A 1 86 ? 4.732 4.776 2.957 1.00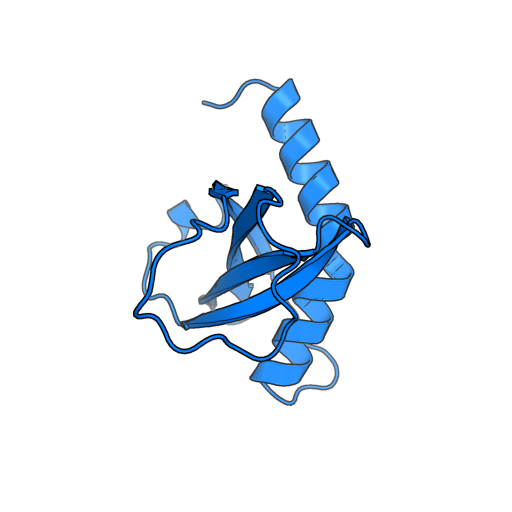 93.19 86 THR A N 1
ATOM 672 C CA . THR A 1 86 ? 5.740 4.957 1.911 1.00 93.19 86 THR A CA 1
ATOM 673 C C . THR A 1 86 ? 6.562 3.687 1.806 1.00 93.19 86 THR A C 1
ATOM 675 O O . THR A 1 86 ? 7.328 3.367 2.717 1.00 93.19 86 THR A O 1
ATOM 678 N N . PHE A 1 87 ? 6.419 2.989 0.688 1.00 91.75 87 PHE A N 1
ATOM 679 C CA . PHE A 1 87 ? 7.223 1.831 0.339 1.00 91.75 87 PHE A CA 1
ATOM 680 C C . PHE A 1 87 ? 8.335 2.224 -0.627 1.00 91.75 87 PHE A C 1
ATOM 682 O O . PHE A 1 87 ? 8.153 3.091 -1.481 1.00 91.75 87 PHE A O 1
ATOM 689 N N . ILE A 1 88 ? 9.482 1.572 -0.507 1.00 89.88 88 ILE A N 1
ATOM 690 C CA . ILE A 1 88 ? 10.551 1.618 -1.506 1.00 89.88 88 ILE A CA 1
ATOM 691 C C . ILE A 1 88 ? 10.847 0.202 -1.953 1.00 89.88 88 ILE A C 1
ATOM 693 O O . ILE A 1 88 ? 10.798 -0.699 -1.122 1.00 89.88 88 ILE A O 1
ATOM 697 N N . ASN A 1 89 ? 11.138 -0.010 -3.233 1.00 84.94 89 ASN A N 1
ATOM 698 C CA . ASN A 1 89 ? 11.663 -1.301 -3.655 1.00 84.94 89 ASN A CA 1
ATOM 699 C C . ASN A 1 89 ? 13.186 -1.280 -3.730 1.00 84.94 89 ASN A C 1
ATOM 701 O O . ASN A 1 89 ? 13.778 -0.321 -4.223 1.00 84.94 89 ASN A O 1
ATOM 705 N N . ASP A 1 90 ? 13.804 -2.378 -3.315 1.00 68.38 90 ASP A N 1
ATOM 706 C CA . ASP A 1 90 ? 15.149 -2.700 -3.770 1.00 68.38 90 ASP A CA 1
ATOM 707 C C . ASP A 1 90 ? 15.042 -3.237 -5.207 1.00 68.38 90 ASP A C 1
ATOM 709 O O . ASP A 1 90 ? 14.259 -4.148 -5.503 1.00 68.38 90 ASP A O 1
ATOM 713 N N . THR A 1 91 ? 15.778 -2.641 -6.143 1.00 60.25 91 THR A N 1
ATOM 714 C CA . THR A 1 91 ? 15.785 -3.071 -7.545 1.00 60.25 91 THR A CA 1
ATOM 715 C C . THR A 1 91 ? 16.433 -4.435 -7.748 1.00 60.25 91 THR A C 1
ATOM 717 O O . THR A 1 91 ? 16.135 -5.083 -8.751 1.00 60.25 91 THR A O 1
ATOM 720 N N . ALA A 1 92 ? 17.245 -4.917 -6.803 1.00 63.00 92 ALA A N 1
ATOM 721 C CA . ALA A 1 92 ? 17.848 -6.244 -6.878 1.00 63.00 92 ALA A CA 1
ATOM 722 C C . ALA A 1 92 ? 16.846 -7.377 -6.583 1.00 63.00 92 ALA A C 1
ATOM 724 O O . ALA A 1 92 ? 16.906 -8.432 -7.217 1.00 63.00 92 ALA A O 1
ATOM 725 N N . SER A 1 93 ? 15.920 -7.168 -5.642 1.00 65.50 93 SER A N 1
ATOM 726 C CA . SER A 1 93 ? 14.929 -8.174 -5.227 1.00 65.50 93 SER A CA 1
ATOM 727 C C . SER A 1 93 ? 13.540 -7.943 -5.833 1.00 65.50 93 SER A C 1
ATOM 729 O O . SER A 1 93 ? 12.730 -8.870 -5.886 1.00 65.50 93 SER A O 1
ATOM 731 N N . GLY A 1 94 ? 13.245 -6.713 -6.272 1.00 68.50 94 GLY A N 1
ATOM 732 C CA . GLY A 1 94 ? 11.904 -6.290 -6.679 1.00 68.50 94 GLY A CA 1
ATOM 733 C C . GLY A 1 94 ? 10.896 -6.269 -5.524 1.00 68.50 94 GLY A C 1
ATOM 734 O O . GLY A 1 94 ? 9.703 -6.084 -5.764 1.00 68.50 94 GLY A O 1
ATOM 735 N N . GLN A 1 95 ? 11.351 -6.480 -4.285 1.00 78.31 95 GLN A N 1
ATOM 736 C CA . GLN A 1 95 ? 10.511 -6.472 -3.094 1.00 78.31 95 GLN A CA 1
ATOM 737 C C . GLN A 1 95 ? 10.395 -5.054 -2.550 1.00 78.31 95 GLN A C 1
ATOM 739 O O . GLN A 1 95 ? 11.354 -4.287 -2.590 1.00 78.31 95 GLN A O 1
ATOM 744 N N . TYR A 1 96 ? 9.200 -4.721 -2.064 1.00 85.50 96 TYR A N 1
ATOM 745 C CA . TYR A 1 96 ? 8.922 -3.452 -1.408 1.00 85.50 96 TYR A CA 1
ATOM 746 C C . TYR A 1 96 ? 9.099 -3.586 0.102 1.00 85.50 96 TYR A C 1
ATOM 748 O O . TYR A 1 96 ? 8.546 -4.499 0.712 1.00 85.50 96 TYR A O 1
ATOM 756 N N . ASP A 1 97 ? 9.780 -2.612 0.692 1.00 87.50 97 ASP A N 1
ATOM 757 C CA . ASP A 1 97 ? 9.950 -2.456 2.129 1.00 87.50 97 ASP A CA 1
ATOM 758 C C . ASP A 1 97 ? 9.342 -1.136 2.600 1.00 87.50 97 ASP A C 1
ATOM 760 O O . ASP A 1 97 ? 9.312 -0.133 1.876 1.00 87.50 97 ASP A O 1
ATOM 764 N N . LEU A 1 98 ? 8.852 -1.117 3.840 1.00 90.31 98 LEU A N 1
ATOM 765 C CA . LEU A 1 98 ? 8.346 0.104 4.456 1.00 90.31 98 LEU A CA 1
ATOM 766 C C . LEU A 1 98 ? 9.509 1.054 4.764 1.00 90.31 98 LEU A C 1
ATOM 768 O O . LEU A 1 98 ? 10.346 0.773 5.618 1.00 90.31 98 LEU A O 1
ATOM 772 N N . LYS A 1 99 ? 9.512 2.227 4.129 1.00 89.81 99 LYS A N 1
ATOM 773 C CA . LYS A 1 99 ? 10.452 3.314 4.433 1.00 89.81 99 LYS A CA 1
ATOM 774 C C . LYS A 1 99 ? 9.967 4.167 5.599 1.00 89.81 99 LYS A C 1
ATOM 776 O O . LYS A 1 99 ? 10.738 4.508 6.491 1.00 89.81 99 LYS A O 1
ATOM 781 N N . THR A 1 100 ? 8.703 4.581 5.561 1.00 92.62 100 THR A N 1
ATOM 782 C CA . THR A 1 100 ? 8.096 5.429 6.594 1.00 92.62 100 THR A CA 1
ATOM 783 C C . THR A 1 100 ? 6.573 5.386 6.510 1.00 92.62 100 THR A C 1
ATOM 785 O O . THR A 1 100 ? 6.008 4.968 5.499 1.00 92.62 100 THR A O 1
ATOM 788 N N . TYR A 1 101 ? 5.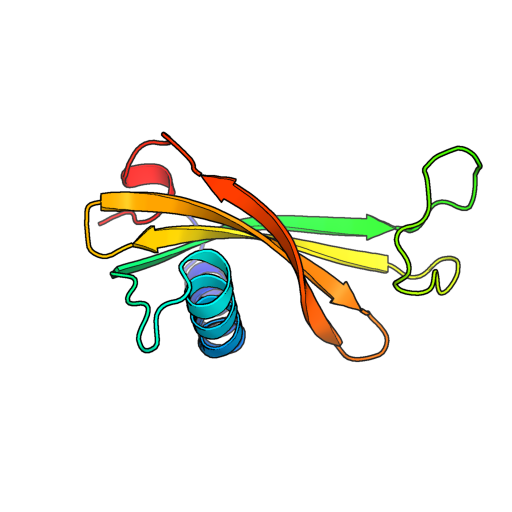907 5.843 7.566 1.00 93.06 101 TYR A N 1
ATOM 789 C CA . TYR A 1 101 ? 4.467 6.041 7.593 1.00 93.06 101 TYR A CA 1
ATOM 790 C C . TYR A 1 101 ? 4.126 7.355 8.291 1.00 93.06 101 TYR A C 1
ATOM 792 O O . TYR A 1 101 ? 4.863 7.829 9.157 1.00 93.06 101 TYR A O 1
ATOM 800 N N . LYS A 1 102 ? 2.977 7.929 7.944 1.00 91.56 102 LYS A N 1
ATOM 801 C CA . LYS A 1 102 ? 2.394 9.052 8.682 1.00 91.56 102 LYS A CA 1
ATOM 802 C C . LYS A 1 102 ? 0.888 8.877 8.791 1.00 91.56 102 LYS A C 1
ATOM 804 O O . LYS A 1 102 ? 0.228 8.480 7.832 1.00 91.56 102 LYS A O 1
ATOM 809 N N . GLN A 1 103 ? 0.344 9.189 9.961 1.00 88.19 103 GLN A N 1
ATOM 810 C CA . GLN A 1 103 ? -1.099 9.330 10.113 1.00 88.19 103 GLN A CA 1
ATOM 811 C C . GLN A 1 103 ? -1.537 10.560 9.320 1.00 88.19 103 GLN A C 1
ATOM 813 O O . GLN A 1 103 ? -0.920 11.623 9.419 1.00 88.19 103 GLN A O 1
ATOM 818 N N . SER A 1 104 ? -2.562 10.396 8.496 1.00 76.38 104 SER A N 1
ATOM 819 C CA . SER A 1 104 ? -3.070 11.450 7.633 1.00 76.38 104 SER A CA 1
ATOM 820 C C . SER A 1 104 ? -4.433 11.906 8.137 1.00 76.38 104 SER A C 1
ATOM 822 O O . SER A 1 104 ? -5.279 11.102 8.515 1.00 76.38 104 SER A O 1
ATOM 824 N N . MET A 1 105 ? -4.647 13.220 8.137 1.00 69.00 105 MET A N 1
ATOM 825 C CA . MET A 1 105 ? -5.974 13.821 8.309 1.00 69.00 105 MET A CA 1
ATOM 826 C C . MET A 1 105 ? -6.648 14.079 6.953 1.00 69.00 105 MET A C 1
ATOM 828 O O . MET A 1 105 ? -7.637 14.808 6.888 1.00 69.00 105 MET A O 1
ATOM 832 N N . ALA A 1 106 ? -6.077 13.565 5.856 1.00 64.31 106 ALA A N 1
ATOM 833 C CA . ALA A 1 106 ? -6.565 13.880 4.525 1.00 64.31 106 ALA A CA 1
ATOM 834 C C . ALA A 1 106 ? -7.997 13.344 4.284 1.00 64.31 106 ALA A C 1
ATOM 836 O O . ALA A 1 106 ? -8.414 12.363 4.906 1.00 64.31 106 ALA A O 1
ATOM 837 N N . PRO A 1 107 ? -8.773 14.009 3.405 1.00 63.66 107 PRO A N 1
ATOM 838 C CA . PRO A 1 107 ? -10.171 13.670 3.151 1.00 63.66 107 PRO A CA 1
ATOM 839 C C . PRO A 1 107 ? -10.354 12.223 2.679 1.00 63.66 107 PRO A C 1
ATOM 841 O O . PRO A 1 107 ? -9.534 11.705 1.925 1.00 63.66 107 PRO A O 1
ATOM 844 N N . LYS A 1 108 ? -11.487 11.603 3.041 1.00 60.91 108 LYS A N 1
ATOM 845 C CA . LYS A 1 108 ? -11.874 10.233 2.636 1.00 60.91 108 LYS A CA 1
ATOM 846 C C . LYS A 1 108 ? -11.711 9.977 1.132 1.00 60.91 108 LYS A C 1
ATOM 848 O O . LYS A 1 108 ? -11.272 8.903 0.728 1.00 60.91 108 LYS A O 1
ATOM 853 N N . GLU A 1 109 ? -12.045 10.985 0.333 1.00 64.19 109 GLU A N 1
ATOM 854 C CA . GLU A 1 109 ? -12.052 10.966 -1.133 1.00 64.19 109 GLU A CA 1
ATOM 855 C C . GLU A 1 109 ? -10.657 10.782 -1.740 1.00 64.19 109 GLU A C 1
ATOM 857 O O . GLU A 1 109 ? -10.533 10.281 -2.852 1.00 64.19 109 GLU A O 1
ATOM 862 N N . LEU A 1 110 ? -9.605 11.147 -1.001 1.00 65.50 110 LEU A N 1
ATOM 863 C CA . LEU A 1 110 ? -8.218 11.027 -1.450 1.00 65.50 110 LEU A CA 1
ATOM 864 C C . LEU A 1 110 ? -7.703 9.585 -1.378 1.00 65.50 110 LEU A C 1
ATOM 866 O O . LEU A 1 110 ? -6.767 9.229 -2.083 1.00 65.50 110 LEU A O 1
ATOM 870 N N . PHE A 1 111 ? -8.311 8.766 -0.519 1.00 67.88 111 PHE A N 1
ATOM 871 C CA . PHE A 1 111 ? -7.868 7.401 -0.247 1.00 67.88 111 PHE A CA 1
ATOM 872 C C . PHE A 1 111 ? -8.764 6.356 -0.883 1.00 67.88 111 PHE A C 1
ATOM 874 O O . PHE A 1 111 ? -8.288 5.294 -1.254 1.00 67.88 111 PHE A O 1
ATOM 881 N N . CYS A 1 112 ? -10.069 6.609 -0.929 1.00 70.88 112 CYS A N 1
ATOM 882 C CA . CYS A 1 112 ? -11.035 5.631 -1.402 1.00 70.88 112 CYS A CA 1
ATOM 883 C C . CYS A 1 112 ? -12.213 6.362 -2.051 1.00 70.88 112 CYS A C 1
ATOM 885 O O . CYS A 1 112 ? -13.204 6.625 -1.357 1.00 70.88 112 CYS A O 1
ATOM 887 N N . PRO A 1 113 ? -12.095 6.738 -3.337 1.00 62.62 113 PRO A N 1
ATOM 888 C CA . PRO A 1 113 ? -13.240 7.221 -4.099 1.00 62.62 113 PRO A CA 1
ATOM 889 C C . PRO A 1 113 ? -14.319 6.125 -4.152 1.00 62.62 113 PRO A C 1
ATOM 891 O O . PRO A 1 113 ? -13.987 4.940 -4.231 1.00 62.62 113 PRO A O 1
ATOM 894 N N . GLU A 1 114 ? -15.589 6.521 -4.013 1.00 55.00 114 GLU A N 1
ATOM 895 C CA . GLU A 1 114 ? -16.750 5.610 -4.070 1.00 55.00 114 GLU A CA 1
ATOM 896 C C . GLU A 1 114 ? -16.951 4.978 -5.452 1.00 55.00 114 GLU A C 1
ATOM 898 O O . GLU A 1 114 ? -16.688 5.661 -6.471 1.00 55.00 114 GLU A O 1
#

pLDDT: mean 77.5, std 16.69, range [39.75, 93.62]